Protein AF-A0A167AD53-F1 (afdb_monomer_lite)

pLDDT: mean 84.03, std 9.67, range [53.41, 96.44]

Organism: Escherichia coli (NCBI:txid562)

Sequence (55 aa):
KLHVISKRYTQRIERHNLNLRQHLARLGRKSLSFSKSVELHDKVIGHYLNIKHYQ

Secondary structure (DSSP, 8-state):
------HHHHHHHHHHHHHHHHHHHHHHHHHGGGTT-HHHHHHHHHHHHHHHH--

Radius of gyration: 15.78 Å; chains: 1; bounding box: 30×21×39 Å

Structure (mmCIF, N/CA/C/O backbone):
data_AF-A0A167AD53-F1
#
_entry.id   AF-A0A167AD53-F1
#
loop_
_atom_site.group_PDB
_atom_site.id
_atom_site.type_symbol
_atom_site.label_atom_id
_atom_site.label_alt_id
_atom_site.label_comp_id
_atom_site.label_asym_id
_atom_site.label_entity_id
_atom_site.label_seq_id
_atom_site.pdbx_PDB_ins_code
_atom_site.Cartn_x
_atom_site.Cartn_y
_atom_site.Cartn_z
_atom_site.occupancy
_atom_site.B_iso_or_equiv
_atom_site.auth_seq_id
_atom_site.auth_comp_id
_atom_site.auth_asym_id
_atom_site.auth_atom_id
_atom_site.pdbx_PDB_model_num
ATOM 1 N N . LYS A 1 1 ? 17.659 -16.179 -14.382 1.00 68.06 1 LYS A N 1
ATOM 2 C CA . LYS A 1 1 ? 16.685 -15.060 -14.491 1.00 68.06 1 LYS A CA 1
ATOM 3 C C . LYS A 1 1 ? 17.442 -13.870 -15.080 1.00 68.06 1 LYS A C 1
ATOM 5 O O . LYS A 1 1 ? 18.331 -13.373 -14.407 1.00 68.06 1 LYS A O 1
ATOM 10 N N . LEU A 1 2 ? 17.204 -13.497 -16.341 1.00 81.88 2 LEU A N 1
ATOM 11 C CA . LEU A 1 2 ? 17.922 -12.384 -16.980 1.00 81.88 2 LEU A CA 1
ATOM 12 C C . LEU A 1 2 ? 17.456 -11.062 -16.364 1.00 81.88 2 LEU A C 1
ATOM 14 O O . LEU A 1 2 ? 16.269 -10.736 -16.412 1.00 81.88 2 LEU A O 1
ATOM 18 N N . HIS A 1 3 ? 18.376 -10.329 -15.743 1.00 81.56 3 HIS A N 1
ATOM 19 C CA . HIS A 1 3 ? 18.099 -8.983 -15.269 1.00 81.56 3 HIS A CA 1
ATOM 20 C C . HIS A 1 3 ? 18.123 -8.036 -16.470 1.00 81.56 3 HIS A C 1
ATOM 22 O O . HIS A 1 3 ? 19.175 -7.766 -17.042 1.00 81.56 3 HIS A O 1
ATOM 28 N N . VAL A 1 4 ? 16.943 -7.578 -16.885 1.00 85.31 4 VAL A N 1
ATOM 29 C CA . VAL A 1 4 ? 16.801 -6.645 -18.006 1.00 85.31 4 VAL A CA 1
ATOM 30 C C . VAL A 1 4 ? 16.812 -5.225 -17.454 1.00 85.31 4 VAL A C 1
ATOM 32 O O . VAL A 1 4 ? 15.813 -4.752 -16.909 1.00 85.31 4 VAL A O 1
ATOM 35 N N . ILE A 1 5 ? 17.949 -4.547 -17.600 1.00 88.19 5 ILE A N 1
ATOM 36 C CA . ILE A 1 5 ? 18.099 -3.140 -17.226 1.00 88.19 5 ILE A CA 1
ATOM 37 C C . ILE A 1 5 ? 17.606 -2.285 -18.389 1.00 88.19 5 ILE A C 1
ATOM 3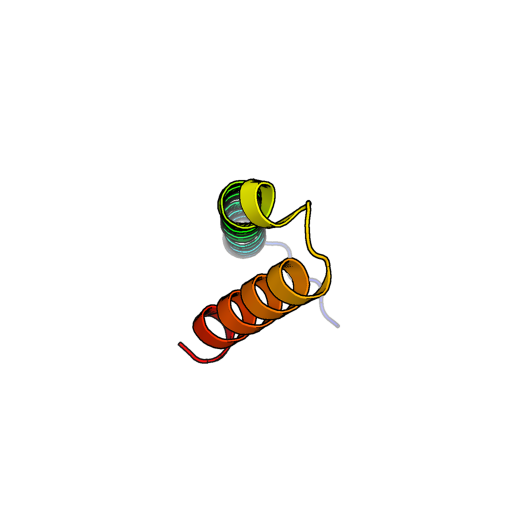9 O O . ILE A 1 5 ? 18.188 -2.274 -19.469 1.00 88.19 5 ILE A O 1
ATOM 43 N N . SER A 1 6 ? 16.523 -1.544 -18.173 1.00 93.56 6 SER A N 1
ATOM 44 C CA . SER A 1 6 ? 16.130 -0.458 -19.070 1.00 93.56 6 SER A CA 1
ATOM 45 C C . SER A 1 6 ? 15.360 0.604 -18.301 1.00 93.56 6 SER A C 1
ATOM 47 O O . SER A 1 6 ? 14.622 0.289 -17.365 1.00 93.56 6 SER A O 1
ATOM 49 N N . LYS A 1 7 ? 15.459 1.859 -18.750 1.00 94.19 7 LYS A N 1
ATOM 50 C CA . LYS A 1 7 ? 14.720 2.990 -18.171 1.00 94.19 7 LYS A CA 1
ATOM 51 C C . LYS A 1 7 ? 13.223 2.691 -18.046 1.00 94.19 7 LYS A C 1
ATOM 53 O O . LYS A 1 7 ? 12.635 2.907 -16.993 1.00 94.19 7 LYS A O 1
ATOM 58 N N . ARG A 1 8 ? 12.618 2.127 -19.098 1.00 94.19 8 ARG A N 1
ATOM 59 C CA . ARG A 1 8 ? 11.191 1.773 -19.123 1.00 94.19 8 ARG A CA 1
ATOM 60 C C . ARG A 1 8 ? 10.835 0.711 -18.078 1.00 94.19 8 ARG A C 1
ATOM 62 O O . ARG A 1 8 ? 9.796 0.829 -17.430 1.00 94.19 8 ARG A O 1
ATOM 69 N N . TYR A 1 9 ? 11.670 -0.317 -17.914 1.00 93.56 9 TYR A N 1
ATOM 70 C CA . TYR A 1 9 ? 11.427 -1.370 -16.923 1.00 93.56 9 TYR A CA 1
ATOM 71 C C . TYR A 1 9 ? 11.579 -0.852 -15.493 1.00 93.56 9 TYR A C 1
ATOM 73 O O . TYR A 1 9 ? 10.692 -1.099 -14.674 1.00 93.56 9 TYR A O 1
AT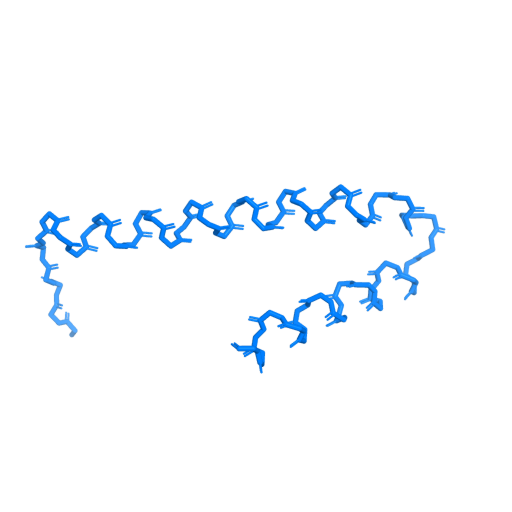OM 81 N N . THR A 1 10 ? 12.638 -0.094 -15.208 1.00 93.75 10 THR A N 1
ATOM 82 C CA . THR A 1 10 ? 12.877 0.472 -13.874 1.00 93.75 10 THR A CA 1
ATOM 83 C C . THR A 1 10 ? 11.759 1.435 -13.476 1.00 93.75 10 THR A C 1
ATOM 85 O O . THR A 1 10 ? 11.155 1.264 -12.421 1.00 93.75 10 THR A O 1
ATOM 88 N N . GLN A 1 11 ? 11.360 2.346 -14.369 1.00 95.25 11 GLN A N 1
ATOM 89 C CA . GLN A 1 11 ? 10.255 3.281 -14.116 1.00 95.25 11 GLN A CA 1
ATOM 90 C C . GLN A 1 11 ? 8.916 2.578 -13.857 1.00 95.25 11 GLN A C 1
ATOM 92 O O . GLN A 1 11 ? 8.096 3.053 -13.069 1.00 95.25 11 GLN A O 1
ATOM 97 N N . ARG A 1 12 ? 8.665 1.434 -14.509 1.00 94.62 12 ARG A N 1
ATOM 98 C CA . ARG A 1 12 ? 7.456 0.638 -14.257 1.00 94.62 12 ARG A CA 1
ATOM 99 C C . ARG A 1 12 ? 7.449 0.068 -12.837 1.00 94.62 12 ARG A C 1
ATOM 101 O O . ARG A 1 12 ? 6.407 0.111 -12.186 1.00 94.62 12 ARG A O 1
ATOM 108 N N . ILE A 1 13 ? 8.590 -0.434 -12.363 1.00 93.25 13 ILE A N 1
ATOM 109 C CA . ILE A 1 13 ? 8.748 -0.950 -10.993 1.00 93.25 13 ILE A CA 1
ATOM 110 C C . ILE A 1 13 ? 8.592 0.190 -9.981 1.00 93.25 13 ILE A C 1
ATOM 112 O O . ILE A 1 13 ? 7.819 0.070 -9.033 1.00 93.25 13 ILE A O 1
ATOM 116 N N . GLU A 1 14 ? 9.251 1.324 -10.214 1.00 95.56 14 GLU A N 1
ATOM 117 C CA . GLU A 1 14 ?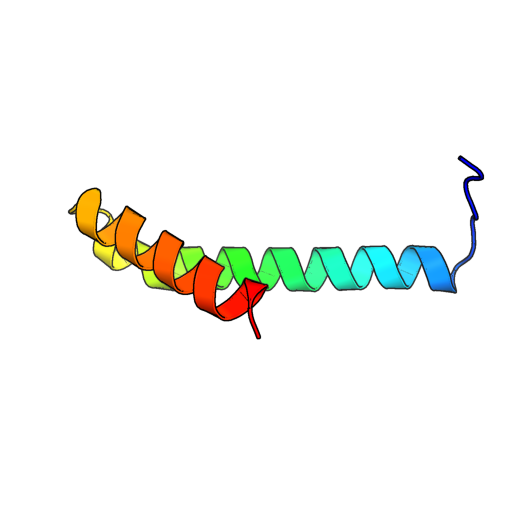 9.145 2.510 -9.357 1.00 95.56 14 GLU A CA 1
ATOM 118 C C . GLU A 1 14 ? 7.699 3.002 -9.231 1.00 95.56 14 GLU A C 1
ATOM 120 O O . GLU A 1 14 ? 7.225 3.252 -8.121 1.00 95.56 14 GLU A O 1
ATOM 125 N N . ARG A 1 15 ? 6.963 3.081 -10.348 1.00 96.44 15 ARG A N 1
ATOM 126 C CA . ARG A 1 15 ? 5.545 3.470 -10.349 1.00 96.44 15 ARG A CA 1
ATOM 127 C C . ARG A 1 15 ? 4.683 2.480 -9.570 1.00 96.44 15 ARG A C 1
ATOM 129 O O . ARG A 1 15 ? 3.816 2.900 -8.808 1.00 96.44 15 ARG A O 1
ATOM 136 N N . HIS A 1 16 ? 4.921 1.182 -9.742 1.00 93.69 16 HIS A N 1
ATOM 137 C CA . HIS A 1 16 ? 4.203 0.156 -8.991 1.00 93.69 16 HIS A CA 1
ATOM 138 C C . HIS A 1 16 ? 4.441 0.306 -7.480 1.00 93.69 16 HIS A C 1
ATOM 140 O O . HIS A 1 16 ? 3.486 0.347 -6.704 1.00 93.69 16 HIS A O 1
ATOM 146 N N . ASN A 1 17 ? 5.694 0.513 -7.072 1.00 94.06 17 ASN A N 1
ATOM 147 C CA . ASN A 1 17 ? 6.056 0.725 -5.671 1.00 94.06 17 ASN A CA 1
ATOM 148 C C . ASN A 1 17 ? 5.483 2.037 -5.109 1.00 94.06 17 ASN A C 1
ATOM 150 O O . ASN A 1 17 ? 5.070 2.092 -3.950 1.00 94.06 17 ASN A O 1
ATOM 154 N N . LEU A 1 18 ? 5.423 3.101 -5.915 1.00 96.12 18 LEU A N 1
ATOM 155 C CA . LEU A 1 18 ? 4.782 4.359 -5.530 1.00 96.12 18 LEU A CA 1
ATOM 156 C C . LEU A 1 18 ? 3.286 4.162 -5.247 1.00 96.12 18 LEU A C 1
ATOM 158 O O . LEU A 1 18 ? 2.815 4.578 -4.187 1.00 96.12 18 LEU A O 1
ATOM 162 N N . ASN A 1 19 ? 2.570 3.485 -6.147 1.00 90.94 19 ASN A N 1
ATOM 163 C CA . ASN A 1 19 ? 1.151 3.176 -5.967 1.00 90.94 19 ASN A CA 1
ATOM 164 C C . ASN A 1 19 ? 0.926 2.325 -4.708 1.00 90.94 19 ASN A C 1
ATOM 166 O O . ASN A 1 19 ? 0.030 2.616 -3.914 1.00 90.94 19 ASN A O 1
ATOM 170 N N . LEU A 1 20 ? 1.782 1.323 -4.473 1.00 89.75 20 LEU A N 1
ATOM 171 C CA . LEU A 1 20 ? 1.718 0.479 -3.280 1.00 89.75 20 LEU A CA 1
ATOM 172 C C . LEU A 1 20 ? 1.853 1.308 -1.992 1.00 89.75 20 LEU A C 1
ATOM 174 O O . LEU A 1 20 ? 1.014 1.196 -1.097 1.00 89.75 20 LEU A O 1
ATOM 178 N N . ARG A 1 21 ? 2.849 2.204 -1.914 1.00 93.56 21 ARG A N 1
ATOM 179 C CA . ARG A 1 21 ? 3.038 3.091 -0.748 1.00 93.56 21 ARG A CA 1
ATOM 180 C C . ARG A 1 21 ? 1.823 3.979 -0.492 1.00 93.56 21 ARG A C 1
ATOM 182 O O . ARG A 1 21 ? 1.399 4.125 0.653 1.00 93.56 21 ARG A O 1
ATOM 189 N N . GLN A 1 22 ? 1.235 4.549 -1.543 1.00 92.06 22 GLN A N 1
ATOM 190 C CA . GLN A 1 22 ? 0.030 5.375 -1.419 1.00 92.06 22 GLN A CA 1
ATOM 191 C C . GLN A 1 22 ? -1.167 4.560 -0.915 1.00 92.06 22 GLN A C 1
ATOM 193 O O . GLN A 1 22 ? -1.918 5.027 -0.052 1.00 92.06 22 GLN A O 1
ATOM 198 N N . HIS A 1 23 ? -1.333 3.331 -1.408 1.00 89.50 23 HIS A N 1
ATOM 199 C CA . HIS A 1 23 ? -2.385 2.430 -0.949 1.00 89.50 23 HIS A CA 1
ATOM 200 C C . HIS A 1 23 ? -2.225 2.043 0.520 1.00 89.50 23 HIS A C 1
ATOM 202 O O . HIS A 1 23 ? -3.215 2.109 1.248 1.00 89.50 23 HIS A O 1
ATOM 208 N N . LEU A 1 24 ? -1.013 1.705 0.963 1.00 87.50 24 LEU A N 1
ATOM 209 C CA . LEU A 1 24 ? -0.730 1.381 2.364 1.00 87.50 24 LEU A CA 1
ATOM 210 C C . LEU A 1 24 ? -0.982 2.582 3.282 1.00 87.50 24 LEU A C 1
ATOM 212 O O . LEU A 1 24 ? -1.660 2.446 4.297 1.00 87.50 24 LEU A O 1
ATOM 216 N N . ALA A 1 25 ? -0.543 3.781 2.891 1.00 89.44 25 ALA A N 1
ATOM 217 C CA . ALA A 1 25 ? -0.809 4.998 3.659 1.00 89.44 25 ALA A CA 1
ATOM 218 C C . ALA A 1 25 ? -2.316 5.297 3.775 1.00 89.44 25 ALA A C 1
ATOM 220 O O . ALA A 1 25 ? -2.798 5.741 4.818 1.00 89.44 25 ALA A O 1
ATOM 221 N N . ARG A 1 26 ? -3.086 5.043 2.709 1.00 88.00 26 ARG A N 1
ATOM 222 C CA . ARG A 1 26 ? -4.547 5.196 2.721 1.00 88.00 26 ARG A CA 1
ATOM 223 C C . ARG A 1 26 ? -5.228 4.138 3.588 1.00 88.00 26 ARG A C 1
ATOM 225 O O . ARG A 1 26 ? -6.187 4.474 4.279 1.00 88.00 26 ARG A O 1
ATOM 232 N N . LEU A 1 27 ? -4.746 2.895 3.545 1.00 85.94 27 LEU A N 1
ATOM 233 C CA . LEU A 1 27 ? -5.227 1.819 4.407 1.00 85.94 27 LEU A CA 1
ATOM 234 C C . LEU A 1 27 ? -4.998 2.172 5.877 1.00 85.94 27 LEU A C 1
ATOM 236 O O . LEU A 1 27 ? -5.964 2.175 6.628 1.00 85.94 27 LEU A O 1
ATOM 240 N N . GLY A 1 28 ? -3.785 2.592 6.248 1.00 85.81 28 GLY A N 1
ATOM 241 C CA . GLY A 1 28 ? -3.465 3.001 7.618 1.00 85.81 28 GLY A CA 1
ATOM 242 C C . GLY A 1 28 ? -4.362 4.130 8.133 1.00 85.81 28 GLY A C 1
ATOM 243 O O . GLY A 1 28 ? -4.846 4.069 9.257 1.00 85.81 28 GLY A O 1
ATOM 244 N N . ARG A 1 29 ? -4.692 5.126 7.295 1.00 86.81 29 ARG A N 1
ATOM 245 C CA . ARG A 1 29 ? -5.655 6.180 7.673 1.00 86.81 29 ARG A CA 1
ATOM 246 C C . ARG A 1 29 ? -7.078 5.656 7.878 1.00 86.81 29 ARG A C 1
ATOM 248 O O . ARG A 1 29 ? -7.762 6.128 8.778 1.00 86.81 29 ARG A O 1
ATOM 255 N N . LYS A 1 30 ? -7.532 4.704 7.056 1.00 82.94 30 LYS A N 1
ATOM 256 C CA . LYS A 1 30 ? -8.857 4.077 7.208 1.00 82.94 30 LYS A CA 1
ATOM 257 C C . LYS A 1 30 ? -8.918 3.126 8.402 1.00 82.94 30 LYS A C 1
ATOM 259 O O . LYS A 1 30 ? -9.986 2.990 8.984 1.00 82.94 30 LYS A O 1
ATOM 264 N N . SER A 1 31 ? -7.811 2.465 8.740 1.00 79.62 31 SER A N 1
ATOM 265 C CA . SER A 1 31 ? -7.757 1.484 9.824 1.00 79.62 31 SER A CA 1
ATOM 266 C C . SER A 1 31 ? -7.460 2.098 11.198 1.00 79.62 31 SER A C 1
ATOM 268 O O . SER A 1 31 ? -7.764 1.475 12.212 1.00 79.62 31 SER A O 1
ATOM 270 N N . LEU A 1 32 ? -6.955 3.340 11.252 1.00 78.94 32 LEU A N 1
ATOM 271 C CA . LEU A 1 32 ? -6.572 4.030 12.491 1.00 78.94 32 LEU A CA 1
ATOM 272 C C . LEU A 1 32 ? -7.711 4.125 13.520 1.00 78.94 32 LEU A C 1
ATOM 274 O O . LEU A 1 32 ? -7.484 3.893 14.706 1.00 78.94 32 LEU A O 1
ATOM 278 N N . SER A 1 33 ? -8.943 4.409 13.084 1.00 72.69 33 SER A N 1
ATOM 279 C CA . SER A 1 33 ? -10.117 4.478 13.971 1.00 72.69 33 SER A CA 1
ATOM 280 C C . SER A 1 33 ? -10.572 3.112 14.495 1.00 72.69 33 SER A C 1
ATOM 282 O O . SER A 1 33 ? -11.305 3.056 15.478 1.00 72.69 33 SER A O 1
ATOM 284 N N . PHE A 1 34 ? -10.128 2.017 13.871 1.00 70.81 34 PHE A N 1
ATOM 285 C CA . PHE A 1 34 ? -10.437 0.645 14.285 1.00 70.81 34 PHE A CA 1
ATOM 286 C C . PHE A 1 34 ? -9.358 0.040 15.195 1.00 70.81 34 PHE A C 1
ATOM 288 O O . PHE A 1 34 ? -9.534 -1.066 15.689 1.00 70.81 34 PHE A O 1
ATOM 295 N N . SER A 1 35 ? -8.282 0.779 15.494 1.00 66.56 35 SER A N 1
ATOM 296 C CA . SER A 1 35 ? -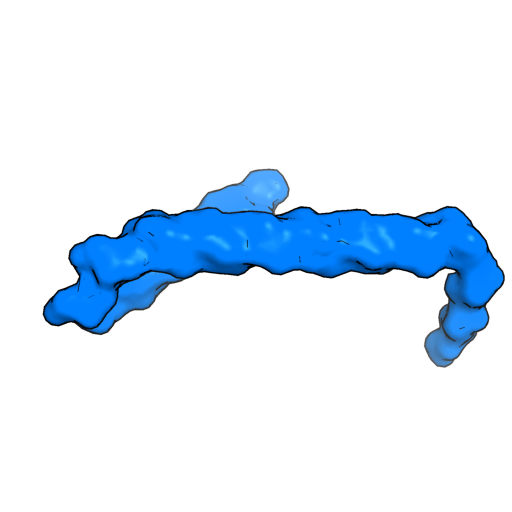7.169 0.336 16.356 1.00 66.56 35 SER A CA 1
ATOM 297 C C . SER A 1 35 ? -7.568 -0.088 17.777 1.00 66.56 35 SER A C 1
ATOM 299 O O . SER A 1 35 ? -6.806 -0.785 18.439 1.00 66.56 35 SER A O 1
ATOM 301 N N . LYS A 1 36 ? -8.762 0.296 18.252 1.00 74.75 36 LYS A N 1
ATOM 302 C CA . LYS A 1 36 ? -9.286 -0.088 19.574 1.00 74.75 36 LYS A CA 1
ATOM 303 C C . LYS A 1 36 ? -9.858 -1.512 19.624 1.00 74.75 36 LYS A C 1
ATOM 305 O O . LYS A 1 36 ? -10.079 -2.025 20.715 1.00 74.75 36 LYS A O 1
ATOM 310 N N . SER A 1 37 ? -10.110 -2.141 18.474 1.00 82.62 37 SER A N 1
ATOM 311 C CA . SER A 1 37 ? -10.608 -3.517 18.373 1.00 82.62 37 SER A CA 1
ATOM 312 C C . SER A 1 37 ? -9.857 -4.254 17.265 1.00 82.62 37 SER A C 1
ATOM 314 O O . SER A 1 37 ? -10.050 -3.992 16.077 1.00 82.62 37 SER A O 1
ATOM 316 N N . VAL A 1 38 ? -8.999 -5.192 17.672 1.00 78.88 38 VAL A N 1
ATOM 317 C CA . VAL A 1 38 ? -8.153 -5.995 16.772 1.00 78.88 38 VAL A CA 1
ATOM 318 C C . VAL A 1 38 ? -8.995 -6.750 15.738 1.00 78.88 38 VAL A C 1
ATOM 320 O O . VAL A 1 38 ? -8.679 -6.731 14.554 1.00 78.88 38 VAL A O 1
ATOM 323 N N . GLU A 1 39 ? -10.139 -7.308 16.139 1.00 82.69 39 GLU A N 1
ATOM 324 C CA . GLU A 1 39 ? -11.029 -8.051 15.236 1.00 82.69 39 GLU A CA 1
ATOM 325 C C . GLU A 1 39 ? -11.616 -7.184 14.112 1.00 82.69 39 GLU A C 1
ATOM 327 O O . GLU A 1 39 ? -11.761 -7.641 12.975 1.00 82.69 39 GLU A O 1
ATOM 332 N N . LEU A 1 40 ? -11.965 -5.925 14.404 1.00 82.50 40 LEU A N 1
ATOM 333 C CA . LEU A 1 40 ? -12.448 -4.986 13.388 1.00 82.50 40 LEU A CA 1
ATOM 334 C C . LEU A 1 40 ? -11.310 -4.517 12.483 1.00 82.50 40 LEU A C 1
ATOM 336 O O . LEU A 1 40 ? -11.496 -4.414 11.269 1.00 82.50 40 LEU A O 1
ATOM 340 N N . HIS A 1 41 ? -10.136 -4.265 13.060 1.00 83.56 41 HIS A N 1
ATOM 341 C CA . HIS A 1 41 ? -8.941 -3.898 12.313 1.00 83.56 41 HIS A CA 1
ATOM 342 C C . HIS A 1 41 ? -8.570 -4.981 11.283 1.00 83.56 41 HIS A C 1
ATOM 344 O O . HIS A 1 41 ? -8.416 -4.675 10.097 1.00 83.56 41 HIS A O 1
ATOM 350 N N . ASP A 1 42 ? -8.547 -6.248 11.698 1.00 83.44 42 ASP A N 1
ATOM 351 C CA . ASP A 1 42 ? -8.199 -7.379 10.835 1.00 83.44 42 ASP A CA 1
ATOM 352 C C . ASP A 1 42 ? -9.254 -7.627 9.746 1.00 83.44 42 ASP A C 1
ATOM 354 O O . ASP A 1 42 ? -8.905 -7.849 8.582 1.00 83.44 42 ASP A O 1
ATOM 358 N N . LYS A 1 43 ? -10.551 -7.488 10.064 1.00 86.75 43 LYS A N 1
ATOM 359 C CA . LYS A 1 43 ? -11.636 -7.564 9.065 1.00 86.75 43 LYS A CA 1
ATOM 360 C C . LYS A 1 43 ? -11.535 -6.462 8.008 1.00 86.75 43 LYS A C 1
ATOM 362 O O . LYS A 1 43 ? -11.727 -6.735 6.822 1.00 86.75 43 LYS A O 1
ATOM 367 N N . VAL A 1 44 ? -11.226 -5.226 8.408 1.00 82.69 44 VAL A N 1
ATOM 368 C CA . VAL A 1 44 ? -11.078 -4.089 7.481 1.00 82.69 44 VAL A CA 1
ATOM 369 C C . VAL A 1 44 ? -9.861 -4.276 6.574 1.00 82.69 44 VAL A C 1
ATOM 371 O O . VAL A 1 44 ? -9.959 -4.011 5.372 1.00 82.69 44 VAL A O 1
ATOM 374 N N . ILE A 1 45 ? -8.743 -4.775 7.111 1.00 84.88 45 ILE A N 1
ATOM 375 C CA . ILE A 1 45 ? -7.563 -5.127 6.309 1.00 84.88 45 ILE A CA 1
ATOM 376 C C . ILE A 1 45 ? -7.903 -6.246 5.320 1.00 84.88 45 ILE A C 1
ATOM 378 O O . ILE A 1 45 ? -7.639 -6.096 4.125 1.00 84.88 45 ILE A O 1
ATOM 382 N N . GLY A 1 46 ? -8.541 -7.323 5.784 1.00 86.00 46 GLY A N 1
ATOM 383 C CA . GLY A 1 46 ? -8.954 -8.442 4.936 1.00 86.00 46 GLY A CA 1
ATOM 384 C C . GLY A 1 46 ? -9.876 -8.005 3.796 1.00 86.00 46 GLY A C 1
ATOM 385 O O . GLY A 1 46 ? -9.622 -8.325 2.636 1.00 86.00 46 GLY A O 1
ATOM 386 N N . HIS A 1 47 ? -10.895 -7.194 4.091 1.00 84.25 47 HIS A N 1
ATOM 387 C CA . HIS A 1 47 ? -11.806 -6.650 3.081 1.00 84.25 47 HIS A CA 1
ATOM 388 C C . HIS A 1 47 ? -11.089 -5.740 2.071 1.00 84.25 47 HIS A C 1
ATOM 390 O O . HIS A 1 47 ? -11.334 -5.826 0.866 1.00 84.25 47 HIS A O 1
ATOM 396 N N . TYR A 1 48 ? -10.161 -4.900 2.539 1.00 80.06 48 TYR A N 1
ATOM 397 C CA . TYR A 1 48 ? -9.380 -4.019 1.671 1.00 80.06 48 TYR A CA 1
ATOM 398 C C . TYR A 1 48 ? -8.483 -4.793 0.698 1.00 80.06 48 TYR A C 1
ATOM 400 O O . TYR A 1 48 ? -8.407 -4.435 -0.480 1.00 80.06 48 TYR A O 1
ATOM 408 N N . LEU A 1 49 ? -7.818 -5.847 1.180 1.00 80.69 49 LEU A N 1
ATOM 409 C CA . LEU A 1 49 ? -6.994 -6.724 0.349 1.00 80.69 49 LEU A CA 1
ATOM 410 C C . LEU A 1 49 ? -7.846 -7.466 -0.683 1.00 80.69 49 LEU A C 1
ATOM 412 O O . LEU A 1 49 ? -7.470 -7.507 -1.851 1.00 80.69 49 LEU A O 1
ATOM 416 N N . ASN A 1 50 ? -9.018 -7.966 -0.286 1.00 82.12 50 ASN A N 1
ATOM 417 C CA . ASN A 1 50 ? -9.920 -8.701 -1.173 1.00 82.12 50 ASN A CA 1
ATOM 418 C C . ASN A 1 50 ? -10.417 -7.828 -2.344 1.00 82.12 50 ASN A C 1
ATOM 420 O O . ASN A 1 50 ? -10.331 -8.230 -3.500 1.00 82.12 50 ASN A O 1
ATOM 424 N N . ILE A 1 51 ? -10.817 -6.578 -2.068 1.00 75.69 51 ILE A N 1
ATOM 425 C CA . ILE A 1 51 ? -11.243 -5.622 -3.110 1.00 75.69 51 ILE A CA 1
ATOM 426 C C . ILE A 1 51 ? -10.104 -5.272 -4.074 1.00 75.69 51 ILE A C 1
ATOM 428 O O . ILE A 1 51 ? -10.356 -5.003 -5.241 1.00 75.69 51 ILE A O 1
ATOM 432 N N . LYS A 1 52 ? -8.854 -5.203 -3.600 1.00 70.81 52 LYS A N 1
ATOM 433 C CA . LYS A 1 52 ? -7.724 -4.741 -4.422 1.00 70.81 52 LYS A CA 1
ATOM 434 C C . LYS A 1 52 ? -6.962 -5.842 -5.147 1.00 70.81 52 LYS A C 1
ATOM 436 O O . LYS A 1 52 ? -6.271 -5.514 -6.105 1.00 70.81 52 LYS A O 1
ATOM 441 N N . HIS A 1 53 ? -7.087 -7.095 -4.718 1.00 64.62 53 HIS A N 1
ATOM 442 C CA . HIS A 1 53 ? -6.473 -8.242 -5.389 1.00 64.62 53 HIS A CA 1
ATOM 443 C C . HIS A 1 53 ? -7.384 -8.932 -6.410 1.00 64.62 53 HIS A C 1
ATOM 445 O O . HIS A 1 53 ? -6.857 -9.566 -7.318 1.00 64.62 53 HIS A O 1
ATOM 451 N N . TYR A 1 54 ? -8.708 -8.812 -6.273 1.00 57.28 54 TYR A N 1
ATOM 452 C CA . TYR A 1 54 ? -9.684 -9.433 -7.180 1.00 57.28 54 TYR A CA 1
ATOM 453 C C . TYR A 1 54 ? -10.438 -8.428 -8.076 1.00 57.28 54 TYR A C 1
ATOM 455 O O . TYR A 1 54 ? -11.403 -8.816 -8.730 1.00 57.28 54 TYR A O 1
ATOM 463 N N . GLN A 1 55 ? -10.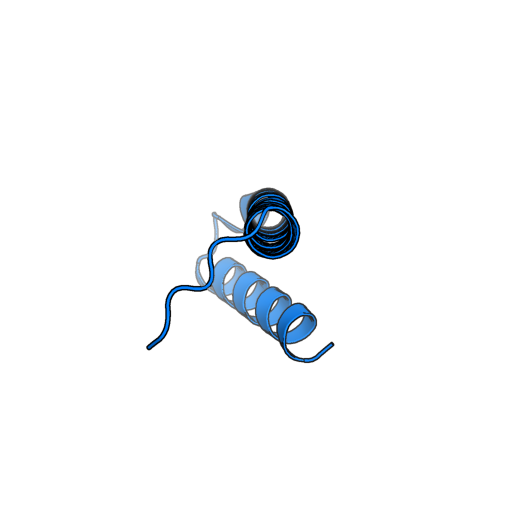018 -7.154 -8.110 1.00 53.41 55 GLN A N 1
ATOM 464 C CA . GLN A 1 55 ? -10.471 -6.160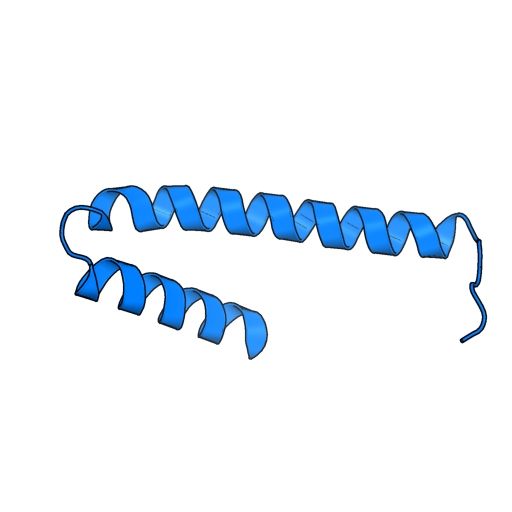 -9.101 1.00 53.41 55 GLN A CA 1
ATOM 465 C C . GLN A 1 55 ? -9.565 -6.120 -10.328 1.00 53.41 55 GLN A C 1
ATOM 467 O O . GLN A 1 55 ? -8.330 -6.209 -10.144 1.00 53.41 55 GLN A O 1
#

Foldseek 3Di:
DDDDDDPVVVVVVVVVVVVVVVLVVVLCVVLVVVVVPPVVSVVSVVVSCVVVVVD

InterPro domains:
  IPR005063 Transposase, IS1 [PF03400] (1-55)
  IPR051354 Transposase 27 family, IS1 element [PTHR33293] (3-52)